Protein AF-A0A3D4UT77-F1 (afdb_monomer_lite)

Secondary structure (DSSP, 8-state):
---PPPP--------PPPPPP----TTS-EEEEBTTB--TTTTTTS--EEEEEE-HHHHHHS---HHHHHHHHHHHTTSTTEEEEES-HHHHHHHHT--GGGEEEE--TT----SEEEPPP-SSS--S--SSHHHHHHHHTTT--PPTTSS---

pLDDT: mean 89.55, std 11.28, range [42.97, 97.94]

Radius of gyration: 20.53 Å; chains: 1; bounding box: 68×36×51 Å

Structure (mmCIF, N/CA/C/O backbone):
data_AF-A0A3D4UT77-F1
#
_entry.id   AF-A0A3D4UT77-F1
#
loop_
_atom_site.group_PDB
_atom_site.id
_atom_site.type_symbol
_atom_site.label_atom_id
_atom_site.label_alt_id
_atom_site.label_comp_id
_atom_site.label_asym_id
_atom_site.label_entity_id
_atom_site.label_seq_id
_atom_site.pdbx_PDB_ins_code
_atom_site.Cartn_x
_atom_site.Cartn_y
_atom_site.Cartn_z
_atom_site.occupancy
_atom_site.B_iso_or_equiv
_atom_site.auth_seq_id
_atom_site.auth_comp_id
_atom_site.auth_asym_id
_atom_site.auth_atom_id
_atom_site.pdbx_PDB_model_num
ATOM 1 N N . PRO A 1 1 ? 47.014 -8.856 -14.764 1.00 54.94 1 PRO A N 1
ATOM 2 C CA . PRO A 1 1 ? 45.701 -8.405 -14.234 1.00 54.94 1 PRO A CA 1
ATOM 3 C C . PRO A 1 1 ? 44.734 -8.149 -15.394 1.00 54.94 1 PRO A C 1
ATOM 5 O O . PRO A 1 1 ? 45.125 -7.482 -16.346 1.00 54.94 1 PRO A O 1
ATOM 8 N N . LYS A 1 2 ? 43.538 -8.751 -15.368 1.00 61.66 2 LYS A N 1
ATOM 9 C CA . LYS A 1 2 ? 42.535 -8.582 -16.431 1.00 61.66 2 LYS A CA 1
ATOM 10 C C . LYS A 1 2 ? 42.085 -7.117 -16.481 1.00 61.66 2 LYS A C 1
ATOM 12 O O . LYS A 1 2 ? 41.749 -6.546 -15.450 1.00 61.66 2 LYS A O 1
ATOM 17 N N . THR A 1 3 ? 42.138 -6.550 -17.677 1.00 69.44 3 THR A N 1
ATOM 18 C CA . THR A 1 3 ? 41.691 -5.212 -18.077 1.00 69.44 3 THR A CA 1
ATOM 19 C C . THR A 1 3 ? 40.310 -4.883 -17.501 1.00 69.44 3 THR A C 1
ATOM 21 O O . THR A 1 3 ? 39.435 -5.752 -17.471 1.00 69.44 3 THR A O 1
ATOM 24 N N . LEU A 1 4 ? 40.126 -3.642 -17.034 1.00 68.88 4 LEU A N 1
ATOM 25 C CA . LEU A 1 4 ? 38.833 -3.115 -16.590 1.00 68.88 4 LEU A CA 1
ATOM 26 C C . LEU A 1 4 ? 37.829 -3.290 -17.742 1.00 68.88 4 LEU A C 1
ATOM 28 O O . LEU A 1 4 ? 38.096 -2.834 -18.850 1.00 68.88 4 LEU A O 1
ATOM 32 N N . LYS A 1 5 ? 36.724 -4.004 -17.507 1.00 71.94 5 LYS A N 1
ATOM 33 C CA . LYS A 1 5 ? 35.629 -4.086 -18.483 1.00 71.94 5 LYS A CA 1
ATOM 34 C C . LYS A 1 5 ? 34.882 -2.754 -18.491 1.00 71.94 5 LYS A C 1
ATOM 36 O O . LYS A 1 5 ? 34.734 -2.148 -17.430 1.00 71.94 5 LYS A O 1
ATOM 41 N N . ASP A 1 6 ? 34.402 -2.342 -19.661 1.00 77.38 6 ASP A N 1
ATOM 42 C CA . ASP A 1 6 ? 33.565 -1.153 -19.802 1.00 77.38 6 ASP A CA 1
ATOM 43 C C . ASP A 1 6 ? 32.345 -1.233 -18.876 1.00 77.38 6 ASP A C 1
ATOM 45 O O . ASP A 1 6 ? 31.709 -2.283 -18.735 1.00 77.38 6 ASP A O 1
ATOM 49 N N . LEU A 1 7 ? 32.045 -0.117 -18.211 1.00 80.00 7 LEU A N 1
ATOM 50 C CA . LEU A 1 7 ? 30.867 0.016 -17.363 1.00 80.00 7 LEU A CA 1
ATOM 51 C C . LEU A 1 7 ? 29.638 0.148 -18.266 1.00 80.00 7 LEU A C 1
ATOM 53 O O . LEU A 1 7 ? 29.513 1.119 -19.008 1.00 80.00 7 LEU A O 1
ATOM 57 N N . VAL A 1 8 ? 28.729 -0.821 -18.188 1.00 83.38 8 VAL A N 1
ATOM 58 C CA . VAL A 1 8 ? 27.428 -0.765 -18.864 1.00 83.38 8 VAL A CA 1
ATOM 59 C C . VAL A 1 8 ? 26.363 -0.470 -17.817 1.00 83.38 8 VAL A C 1
ATOM 61 O O . VAL A 1 8 ? 26.330 -1.111 -16.765 1.00 83.38 8 VAL A O 1
ATOM 64 N N . LEU A 1 9 ? 25.497 0.502 -18.100 1.00 82.38 9 LEU A N 1
ATOM 65 C CA . LEU A 1 9 ? 24.309 0.736 -17.288 1.00 82.38 9 LEU A CA 1
ATOM 66 C C . LEU A 1 9 ? 23.293 -0.376 -17.579 1.00 82.38 9 LEU A C 1
ATOM 68 O O . LEU A 1 9 ? 22.934 -0.563 -18.743 1.00 82.38 9 LEU A O 1
ATOM 72 N N . PRO A 1 10 ? 22.843 -1.134 -16.566 1.00 84.19 10 PRO A N 1
ATOM 73 C CA . PRO A 1 10 ? 21.840 -2.163 -16.783 1.00 84.19 10 PRO A CA 1
ATOM 74 C C . PRO A 1 10 ? 20.499 -1.521 -17.155 1.00 84.19 10 PRO A C 1
ATOM 76 O O . PRO A 1 10 ? 20.059 -0.569 -16.510 1.00 84.19 10 PRO A O 1
ATOM 79 N N . GLU A 1 11 ? 19.824 -2.070 -18.165 1.00 87.19 11 GLU A N 1
ATOM 80 C CA . GLU A 1 11 ? 18.410 -1.775 -18.395 1.00 87.19 11 GLU A CA 1
ATOM 81 C C . GLU A 1 11 ? 17.581 -2.481 -17.321 1.00 87.19 11 GLU A C 1
ATOM 83 O O . GLU A 1 11 ? 17.448 -3.705 -17.324 1.00 87.19 11 GLU A O 1
ATOM 88 N N . LEU A 1 12 ? 17.035 -1.706 -16.387 1.00 91.50 12 LEU A N 1
ATOM 89 C CA . LEU A 1 12 ? 16.160 -2.209 -15.336 1.00 91.50 12 LEU A CA 1
ATOM 90 C C . LEU A 1 12 ? 14.704 -2.021 -15.764 1.00 91.50 12 LEU A C 1
ATOM 92 O O . LEU A 1 12 ? 14.297 -0.913 -16.110 1.00 91.50 12 LEU A O 1
ATOM 96 N N . LYS A 1 13 ? 13.926 -3.106 -15.751 1.00 92.62 13 LYS A N 1
ATOM 97 C CA . LYS A 1 13 ? 12.502 -3.106 -16.103 1.00 92.62 13 LYS A CA 1
ATOM 98 C C . LYS A 1 13 ? 11.728 -3.905 -15.066 1.00 92.62 13 LYS A C 1
ATOM 100 O O . LYS A 1 13 ? 12.140 -5.007 -14.710 1.00 92.62 13 LYS A O 1
ATOM 105 N N . THR A 1 14 ? 10.613 -3.345 -14.617 1.00 94.69 14 THR A N 1
ATOM 106 C CA . THR A 1 14 ? 9.645 -4.043 -13.767 1.00 94.69 14 THR A CA 1
ATOM 107 C C . THR A 1 14 ? 8.618 -4.715 -14.663 1.00 94.69 14 THR A C 1
ATOM 109 O O . THR A 1 14 ? 8.038 -4.058 -15.526 1.00 94.69 14 THR A O 1
ATOM 112 N N . LEU A 1 15 ? 8.389 -6.010 -14.463 1.00 93.75 15 LEU A N 1
ATOM 113 C CA . LEU A 1 15 ? 7.282 -6.721 -15.096 1.00 93.75 15 LEU A CA 1
ATOM 114 C C . LEU A 1 15 ? 6.070 -6.614 -14.170 1.00 93.75 15 LEU A C 1
ATOM 116 O O . LEU A 1 15 ? 6.096 -7.140 -13.057 1.00 93.75 15 LEU A O 1
ATOM 120 N N . LEU A 1 16 ? 5.053 -5.876 -14.609 1.00 94.25 16 LEU A N 1
ATOM 121 C CA . LEU A 1 16 ? 3.777 -5.766 -13.906 1.00 94.25 16 LEU A CA 1
ATOM 122 C C . LEU A 1 16 ? 2.832 -6.877 -14.376 1.00 94.25 16 LEU A C 1
ATOM 124 O O . LEU A 1 16 ? 2.961 -7.328 -15.517 1.00 94.25 16 LEU A O 1
ATOM 128 N N . PRO A 1 17 ? 1.914 -7.344 -13.512 1.00 92.69 17 PRO A N 1
ATOM 129 C CA . PRO A 1 17 ? 0.902 -8.305 -13.924 1.00 92.69 17 PRO A CA 1
ATOM 130 C C . PRO A 1 17 ? -0.018 -7.693 -14.985 1.00 92.69 17 PRO A C 1
ATOM 132 O O . PRO A 1 17 ? -0.134 -6.472 -15.097 1.00 92.69 17 PRO A O 1
ATOM 135 N N . ASP A 1 18 ? -0.702 -8.550 -15.738 1.00 87.50 18 ASP A N 1
ATOM 136 C CA . ASP A 1 18 ? -1.763 -8.091 -16.627 1.00 87.50 18 ASP A CA 1
ATOM 137 C C . ASP A 1 18 ? -2.865 -7.401 -15.815 1.00 87.50 18 ASP A C 1
ATOM 139 O O . ASP A 1 18 ? -3.224 -7.846 -14.717 1.00 87.50 18 ASP A O 1
ATOM 143 N N . SER A 1 19 ? -3.406 -6.313 -16.366 1.00 77.50 19 SER A N 1
ATOM 144 C CA . SER A 1 19 ? -4.530 -5.617 -15.749 1.00 77.50 19 SER A CA 1
ATOM 145 C C . SER A 1 19 ? -5.748 -6.538 -15.751 1.00 77.50 19 SER A C 1
ATOM 147 O O . SER A 1 19 ? -6.164 -7.034 -16.802 1.00 77.50 19 SER A O 1
ATOM 149 N N . LYS A 1 20 ? -6.286 -6.810 -14.562 1.00 79.56 20 LYS A N 1
ATOM 150 C CA . LYS A 1 20 ? -7.527 -7.565 -14.394 1.00 79.56 20 LYS A CA 1
ATOM 151 C C . LYS A 1 20 ? -8.687 -6.583 -14.328 1.00 79.56 20 LYS A C 1
ATOM 153 O O . LYS A 1 20 ? -8.540 -5.484 -13.800 1.00 79.56 20 LYS A O 1
ATOM 158 N N . GLU A 1 21 ? -9.842 -6.996 -14.840 1.00 87.75 21 GLU A N 1
ATOM 159 C CA . GLU A 1 21 ? -11.079 -6.275 -14.555 1.00 87.75 21 GLU A CA 1
ATOM 160 C C . GLU A 1 21 ? -11.322 -6.293 -13.043 1.00 87.75 21 GLU A C 1
ATOM 162 O O . GLU A 1 21 ? -11.165 -7.330 -12.393 1.00 87.75 21 GLU A O 1
ATOM 167 N N . ILE A 1 22 ? -11.653 -5.123 -12.501 1.00 94.00 22 ILE A N 1
ATOM 168 C CA . ILE A 1 22 ? -12.017 -4.948 -11.099 1.00 94.00 22 ILE A CA 1
ATOM 169 C C . ILE A 1 22 ? -13.471 -4.495 -11.012 1.00 94.00 22 ILE A C 1
ATOM 171 O O . ILE A 1 22 ? -13.971 -3.786 -11.890 1.00 94.00 22 ILE A O 1
ATOM 175 N N . GLU A 1 23 ? -14.129 -4.879 -9.931 1.00 94.19 23 GLU A N 1
ATOM 176 C CA . GLU A 1 23 ? -15.494 -4.488 -9.607 1.00 94.19 23 GLU A CA 1
ATOM 177 C C . GLU A 1 23 ? -15.467 -3.520 -8.423 1.00 94.19 23 GLU A C 1
ATOM 179 O O . GLU A 1 23 ? -14.848 -3.797 -7.393 1.00 94.19 23 GLU A O 1
ATOM 184 N N . ILE A 1 24 ? -16.130 -2.374 -8.571 1.00 94.38 24 ILE A N 1
ATOM 185 C CA . ILE A 1 24 ? -16.256 -1.367 -7.517 1.00 94.38 24 ILE A CA 1
ATOM 186 C C . ILE A 1 24 ? -17.732 -1.198 -7.183 1.00 94.38 24 ILE A C 1
ATOM 188 O O . ILE A 1 24 ? -18.548 -0.910 -8.059 1.00 94.38 24 ILE A O 1
ATOM 192 N N . ASP A 1 25 ? -18.052 -1.343 -5.903 1.00 94.81 25 ASP A N 1
ATOM 193 C CA . ASP A 1 25 ? -19.352 -0.998 -5.346 1.00 94.81 25 ASP A CA 1
ATOM 194 C C . ASP A 1 25 ? -19.385 0.499 -5.010 1.00 94.81 25 ASP A C 1
ATOM 196 O O . ASP A 1 25 ? -18.646 0.963 -4.140 1.00 94.81 25 ASP A O 1
ATOM 200 N N . SER A 1 26 ? -20.230 1.264 -5.704 1.00 91.75 26 SER A N 1
ATOM 201 C CA . SER A 1 26 ? -20.337 2.716 -5.520 1.00 91.75 26 SER A CA 1
ATOM 202 C C . SER A 1 26 ? -20.887 3.132 -4.156 1.00 91.75 26 SER A C 1
ATOM 204 O O . SER A 1 26 ? -20.734 4.292 -3.785 1.00 91.75 26 SER A O 1
ATOM 206 N N . ASP A 1 27 ? -21.523 2.219 -3.416 1.00 93.31 27 ASP A N 1
ATOM 207 C CA . ASP A 1 27 ? -22.072 2.504 -2.087 1.00 93.31 27 ASP A CA 1
ATOM 208 C C . ASP A 1 27 ? -21.023 2.334 -0.969 1.00 93.31 27 ASP A C 1
ATOM 210 O O . ASP A 1 27 ? -21.317 2.573 0.206 1.00 93.31 27 ASP A O 1
ATOM 214 N N . LYS A 1 28 ? -19.793 1.923 -1.317 1.00 95.75 28 LYS A N 1
ATOM 215 C CA . LYS A 1 28 ? -18.714 1.615 -0.370 1.00 95.75 28 LYS A CA 1
ATOM 216 C C . LYS A 1 28 ? -17.499 2.528 -0.545 1.00 95.75 28 LYS A C 1
ATOM 218 O O . LYS A 1 28 ? -17.132 2.865 -1.673 1.00 95.75 28 LYS A O 1
ATOM 223 N N . PRO A 1 29 ? -16.789 2.859 0.552 1.00 97.06 29 PRO A N 1
ATOM 224 C CA . PRO A 1 29 ? -15.518 3.560 0.449 1.00 97.06 29 PRO A CA 1
ATOM 225 C C . PRO A 1 29 ? -14.482 2.707 -0.290 1.00 97.06 29 PRO A C 1
ATOM 227 O O . PRO A 1 29 ? -14.545 1.476 -0.298 1.00 97.06 29 PRO A O 1
ATOM 230 N N . THR A 1 30 ? -13.507 3.366 -0.905 1.00 97.88 30 THR A N 1
ATOM 231 C CA . THR A 1 30 ? -12.411 2.738 -1.642 1.00 97.88 30 THR A CA 1
ATOM 232 C C . THR A 1 30 ? -11.092 2.943 -0.912 1.00 97.88 30 THR A C 1
ATOM 234 O O . THR A 1 30 ? -10.634 4.067 -0.712 1.00 97.88 30 THR A O 1
ATOM 237 N N . LEU A 1 31 ? -10.458 1.839 -0.528 1.00 97.94 31 LEU A N 1
ATOM 238 C CA . LEU A 1 31 ? -9.158 1.807 0.126 1.00 97.94 31 LEU A CA 1
ATOM 239 C C . LEU A 1 31 ? -8.082 1.490 -0.910 1.00 97.94 31 LEU A C 1
ATOM 241 O O . LEU A 1 31 ? -8.065 0.400 -1.492 1.00 97.94 31 LEU A O 1
ATOM 245 N N . ILE A 1 32 ? -7.179 2.443 -1.121 1.00 97.75 32 ILE A N 1
ATOM 246 C CA . ILE A 1 32 ? -6.060 2.303 -2.048 1.00 97.75 32 ILE A CA 1
ATOM 247 C C . ILE A 1 32 ? -4.831 1.815 -1.286 1.00 97.75 32 ILE A C 1
ATOM 249 O O . ILE A 1 32 ? -4.259 2.508 -0.441 1.00 97.75 32 ILE A O 1
ATOM 253 N N . TYR A 1 33 ? -4.422 0.604 -1.632 1.00 97.25 33 TYR A N 1
ATOM 254 C CA . TYR A 1 33 ? -3.158 -0.010 -1.268 1.00 97.25 33 TYR A CA 1
ATOM 255 C C . TYR A 1 33 ? -2.148 0.240 -2.383 1.00 97.25 33 TYR A C 1
ATOM 257 O O . TYR A 1 33 ? -2.504 0.364 -3.553 1.00 97.25 33 TYR A O 1
ATOM 265 N N . ASN A 1 34 ? -0.869 0.279 -2.034 1.00 95.88 34 ASN A N 1
ATOM 266 C CA . ASN A 1 34 ? 0.208 0.399 -3.010 1.00 95.88 34 ASN A CA 1
ATOM 267 C C . ASN A 1 34 ? 1.391 -0.477 -2.589 1.00 95.88 34 ASN A C 1
ATOM 269 O O . ASN A 1 34 ? 1.398 -1.071 -1.512 1.00 95.88 34 ASN A O 1
ATOM 273 N N . PHE A 1 35 ? 2.431 -0.516 -3.420 1.00 95.56 35 PHE A N 1
ATOM 274 C CA . PHE A 1 35 ? 3.638 -1.316 -3.184 1.00 95.56 35 PHE A CA 1
ATOM 275 C C . PHE A 1 35 ? 4.305 -1.092 -1.810 1.00 95.56 35 PHE A C 1
ATOM 277 O O . PHE A 1 35 ? 4.972 -1.987 -1.293 1.00 95.56 35 PHE A O 1
ATOM 284 N N . TYR A 1 36 ? 4.139 0.089 -1.212 1.00 93.00 36 TYR A N 1
ATOM 285 C CA . TYR A 1 36 ? 4.773 0.469 0.052 1.00 93.00 36 TYR A CA 1
ATOM 286 C C . TYR A 1 36 ? 3.860 0.285 1.269 1.00 93.00 36 TYR A C 1
ATOM 288 O O . TYR A 1 36 ? 4.359 0.211 2.392 1.00 93.00 36 TYR A O 1
ATOM 296 N N . ASN A 1 37 ? 2.547 0.183 1.051 1.00 92.94 37 ASN A N 1
ATOM 297 C CA . ASN A 1 37 ? 1.522 0.123 2.085 1.00 92.94 37 ASN A CA 1
ATOM 298 C C . ASN A 1 37 ? 0.594 -1.078 1.840 1.00 92.94 37 ASN A C 1
ATOM 300 O O . ASN A 1 37 ? -0.461 -0.950 1.225 1.00 92.94 37 ASN A O 1
ATOM 304 N N . MET A 1 38 ? 0.995 -2.237 2.370 1.00 94.50 38 MET A N 1
ATOM 305 C CA . MET A 1 38 ? 0.263 -3.511 2.311 1.00 94.50 38 MET A CA 1
ATOM 306 C C . MET A 1 38 ? -0.027 -4.029 3.723 1.00 94.50 38 MET A C 1
ATOM 308 O O . MET A 1 38 ? 0.448 -5.090 4.115 1.00 94.50 38 MET A O 1
ATOM 312 N N . ASP A 1 39 ? -0.734 -3.231 4.524 1.00 93.12 39 ASP A N 1
ATOM 313 C CA . ASP A 1 39 ? -1.094 -3.588 5.900 1.00 93.12 39 ASP A CA 1
ATOM 314 C C . ASP A 1 39 ? -2.434 -4.348 5.936 1.00 93.12 39 ASP A C 1
ATOM 316 O O . ASP A 1 39 ? -3.473 -3.728 5.692 1.00 93.12 39 ASP A O 1
ATOM 320 N N . PRO A 1 40 ? -2.448 -5.656 6.271 1.00 92.88 40 PRO A N 1
ATOM 321 C CA . PRO A 1 40 ? -3.677 -6.447 6.307 1.00 92.88 40 PRO A CA 1
ATOM 322 C C . PRO A 1 40 ? -4.686 -5.985 7.354 1.00 92.88 40 PRO A C 1
ATOM 324 O O . PRO A 1 40 ? -5.879 -6.203 7.184 1.00 92.88 40 PRO A O 1
ATOM 327 N N . LYS A 1 41 ? -4.213 -5.325 8.416 1.00 93.12 41 LYS A N 1
ATOM 328 C CA . LYS A 1 41 ? -5.063 -4.857 9.518 1.00 93.12 41 LYS A CA 1
ATOM 329 C C . LYS A 1 41 ? -5.665 -3.485 9.255 1.00 93.12 41 LYS A C 1
ATOM 331 O O . LYS A 1 41 ? -6.490 -3.005 10.032 1.00 93.12 41 LYS A O 1
ATOM 336 N N . TRP A 1 42 ? -5.235 -2.814 8.189 1.00 95.00 42 TRP A N 1
ATOM 337 C CA . TRP A 1 42 ? -5.715 -1.478 7.889 1.00 95.00 42 TRP A CA 1
ATOM 338 C C . TRP A 1 42 ? -7.193 -1.527 7.499 1.00 95.00 42 TRP A C 1
ATOM 340 O O . TRP A 1 42 ? -7.564 -2.076 6.456 1.00 95.00 42 TRP A O 1
ATOM 350 N N . LYS A 1 43 ? -8.028 -0.953 8.376 1.00 94.12 43 LYS A N 1
ATOM 351 C CA . LYS A 1 43 ? -9.488 -0.905 8.242 1.00 94.12 43 LYS A CA 1
ATOM 352 C C . LYS A 1 43 ? -10.102 -2.291 8.021 1.00 94.12 43 LYS A C 1
ATOM 354 O O . LYS A 1 43 ? -11.042 -2.412 7.250 1.00 94.12 43 LYS A O 1
ATOM 359 N N . GLU A 1 44 ? -9.556 -3.342 8.639 1.00 94.06 44 GLU A N 1
ATOM 360 C CA . GLU A 1 44 ? -9.957 -4.740 8.381 1.00 94.06 44 GLU A CA 1
ATOM 361 C C . GLU A 1 44 ? -11.450 -5.018 8.634 1.00 94.06 44 GLU A C 1
ATOM 363 O O . GLU A 1 44 ? -12.047 -5.821 7.923 1.00 94.06 44 GLU A O 1
ATOM 368 N N . ASP A 1 45 ? -12.066 -4.288 9.569 1.00 94.06 45 ASP A N 1
ATOM 369 C CA . ASP A 1 45 ? -13.489 -4.404 9.914 1.00 94.06 45 ASP A CA 1
ATOM 370 C C . ASP A 1 45 ? -14.427 -3.570 9.011 1.00 94.06 45 ASP A C 1
ATOM 372 O O . ASP A 1 45 ? -15.648 -3.633 9.163 1.00 94.06 45 ASP A O 1
ATOM 376 N N . GLU A 1 46 ? -13.888 -2.761 8.091 1.00 94.31 46 GLU A N 1
ATOM 377 C CA . GLU A 1 46 ? -14.687 -1.930 7.182 1.00 94.31 46 GLU A CA 1
ATOM 378 C C . GLU A 1 46 ? -15.086 -2.704 5.916 1.00 94.31 46 GLU A C 1
ATOM 380 O O . GLU A 1 46 ? -14.250 -3.326 5.248 1.00 94.31 46 GLU A O 1
ATOM 385 N N . ASP A 1 47 ? -16.371 -2.623 5.558 1.00 95.38 47 ASP A N 1
ATOM 386 C CA . ASP A 1 47 ? -16.881 -3.104 4.273 1.00 95.38 47 ASP A CA 1
ATOM 387 C C . ASP A 1 47 ? -16.567 -2.069 3.185 1.00 95.38 47 ASP A C 1
ATOM 389 O O . ASP A 1 47 ? -17.219 -1.029 3.085 1.00 95.38 47 ASP A O 1
ATOM 393 N N . ALA A 1 48 ? -15.513 -2.329 2.416 1.00 97.00 48 ALA A N 1
ATOM 394 C CA . ALA A 1 48 ? -14.911 -1.370 1.500 1.00 97.00 48 ALA A CA 1
ATOM 395 C C . ALA A 1 48 ? -14.390 -2.048 0.226 1.00 97.00 48 ALA A C 1
ATOM 397 O O . ALA A 1 48 ? -14.006 -3.222 0.242 1.00 97.00 48 ALA A O 1
ATOM 398 N N . ASN A 1 49 ? -14.298 -1.284 -0.862 1.00 97.56 49 ASN A N 1
ATOM 399 C CA . ASN A 1 49 ? -13.558 -1.689 -2.054 1.00 97.56 49 ASN A CA 1
ATOM 400 C C . ASN A 1 49 ? -12.058 -1.625 -1.745 1.00 97.56 49 ASN A C 1
ATOM 402 O O . ASN A 1 49 ? -11.554 -0.569 -1.368 1.00 97.56 49 ASN A O 1
ATOM 406 N N . ARG A 1 50 ? -11.322 -2.729 -1.900 1.00 97.62 50 ARG A N 1
ATOM 407 C CA . ARG A 1 50 ? -9.876 -2.772 -1.627 1.00 97.62 50 ARG A CA 1
ATOM 408 C C . ARG A 1 50 ? -9.109 -2.947 -2.919 1.00 97.62 50 ARG A C 1
ATOM 410 O O . ARG A 1 50 ? -9.264 -3.962 -3.596 1.00 97.62 50 ARG A O 1
ATOM 417 N N . ILE A 1 51 ? -8.268 -1.972 -3.245 1.00 97.44 51 ILE A N 1
ATOM 418 C CA . ILE A 1 51 ? -7.564 -1.929 -4.524 1.00 97.44 51 ILE A CA 1
ATOM 419 C C . ILE A 1 51 ? -6.070 -1.786 -4.272 1.00 97.44 51 ILE A C 1
ATOM 421 O O . ILE A 1 51 ? -5.623 -0.787 -3.718 1.00 97.44 51 ILE A O 1
ATOM 425 N N . LEU A 1 52 ? -5.290 -2.771 -4.707 1.00 97.38 52 LEU A N 1
ATOM 426 C CA . LEU A 1 52 ? -3.852 -2.641 -4.889 1.00 97.38 52 LEU A CA 1
ATOM 427 C C . LEU A 1 52 ? -3.594 -1.919 -6.209 1.00 97.38 52 LEU A C 1
ATOM 429 O O . LEU A 1 52 ? -3.776 -2.495 -7.281 1.00 97.38 52 LEU A O 1
ATOM 433 N N . LEU A 1 53 ? -3.151 -0.673 -6.110 1.00 97.25 53 LEU A N 1
ATOM 434 C CA . LEU A 1 53 ? -2.776 0.168 -7.233 1.00 97.25 53 LEU A CA 1
ATOM 435 C C . LEU A 1 53 ? -1.287 -0.014 -7.564 1.00 97.25 53 LEU A C 1
ATOM 437 O O . LEU A 1 53 ? -0.410 0.209 -6.722 1.00 97.25 53 LEU A O 1
ATOM 441 N N . LEU A 1 54 ? -1.000 -0.416 -8.802 1.00 96.62 54 LEU A N 1
ATOM 442 C CA . LEU A 1 54 ? 0.351 -0.528 -9.352 1.00 96.62 54 LEU A CA 1
ATOM 443 C C . LEU A 1 54 ? 0.524 0.455 -10.517 1.00 96.62 54 LEU A C 1
ATOM 445 O O . LEU A 1 54 ? 0.108 0.166 -11.636 1.00 96.62 54 LEU A O 1
ATOM 449 N N . GLU A 1 55 ? 1.174 1.590 -10.252 1.00 96.69 55 GLU A N 1
ATOM 450 C CA . GLU A 1 55 ? 1.358 2.686 -11.218 1.00 96.69 55 GLU A CA 1
ATOM 451 C C . GLU A 1 55 ? 2.587 2.455 -12.115 1.00 96.69 55 GLU A C 1
ATOM 453 O O . GLU A 1 55 ? 3.726 2.495 -11.622 1.00 96.69 55 GLU A O 1
ATOM 458 N N . PRO A 1 56 ? 2.415 2.225 -13.433 1.00 95.88 56 PRO A N 1
ATOM 459 C CA . PRO A 1 56 ? 3.533 1.979 -14.342 1.00 95.88 56 PRO A CA 1
ATOM 460 C C . PRO A 1 56 ? 4.592 3.088 -14.332 1.00 95.88 56 PRO A C 1
ATOM 462 O O . PRO A 1 56 ? 5.790 2.786 -14.390 1.00 95.88 56 PRO A O 1
ATOM 465 N N . SER A 1 57 ? 4.182 4.354 -14.203 1.00 96.19 57 SER A N 1
ATOM 466 C CA . SER A 1 57 ? 5.087 5.509 -14.145 1.00 96.19 57 SER A CA 1
ATOM 467 C C . SER A 1 57 ? 6.091 5.425 -12.983 1.00 96.19 57 SER A C 1
ATOM 469 O O . SER A 1 57 ? 7.289 5.690 -13.159 1.00 96.19 57 SER A O 1
ATOM 471 N N . ILE A 1 58 ? 5.640 4.974 -11.807 1.00 95.88 58 ILE A N 1
ATOM 472 C CA . ILE A 1 58 ? 6.477 4.784 -10.617 1.00 95.88 58 ILE A CA 1
ATOM 473 C C . ILE A 1 58 ? 7.505 3.685 -10.863 1.00 95.88 58 ILE A C 1
ATOM 475 O O . ILE A 1 58 ? 8.693 3.890 -10.606 1.00 95.88 58 ILE A O 1
ATOM 479 N N . PHE A 1 59 ? 7.090 2.550 -11.423 1.00 95.75 59 PHE A N 1
ATOM 480 C CA . PHE A 1 59 ? 7.977 1.409 -11.667 1.00 95.75 59 PHE A CA 1
ATOM 481 C C . PHE A 1 59 ? 8.915 1.589 -12.863 1.00 95.75 59 PHE A C 1
ATOM 483 O O . PHE A 1 59 ? 9.934 0.900 -12.943 1.00 95.75 59 PHE A O 1
ATOM 490 N N . GLN A 1 60 ? 8.615 2.515 -13.774 1.00 95.12 60 GLN A N 1
ATOM 491 C CA . GLN A 1 60 ? 9.550 2.947 -14.811 1.00 95.12 60 GLN A CA 1
ATOM 492 C C . GLN A 1 60 ? 10.683 3.796 -14.218 1.00 95.12 60 GLN A C 1
ATOM 494 O O . GLN A 1 60 ? 11.836 3.676 -14.636 1.00 95.12 60 GLN A O 1
ATOM 499 N N . LYS A 1 61 ? 10.369 4.645 -13.232 1.00 94.81 61 LYS A N 1
ATOM 500 C CA . LYS A 1 61 ? 11.344 5.517 -12.560 1.00 94.81 61 LYS A CA 1
ATOM 501 C C . LYS A 1 61 ? 12.133 4.796 -11.464 1.00 94.81 61 LYS A C 1
ATOM 503 O O . LYS A 1 61 ? 13.323 5.057 -11.290 1.00 94.81 61 LYS A O 1
ATOM 508 N N . TYR A 1 62 ? 11.474 3.898 -10.740 1.00 94.88 62 TYR A N 1
ATOM 509 C CA . TYR A 1 62 ? 12.009 3.136 -9.613 1.00 94.88 62 TYR A CA 1
ATOM 510 C C . TYR A 1 62 ? 11.760 1.637 -9.831 1.00 94.88 62 TYR A C 1
ATOM 512 O O . TYR A 1 62 ? 10.885 1.050 -9.192 1.00 94.88 62 TYR A O 1
ATOM 520 N N . PRO A 1 63 ? 12.497 1.006 -10.761 1.00 95.31 63 PRO A N 1
ATOM 521 C CA . PRO A 1 63 ? 12.248 -0.378 -11.121 1.00 95.31 63 PRO A CA 1
ATOM 522 C C . PRO A 1 63 ? 12.546 -1.339 -9.971 1.00 95.31 63 PRO A C 1
ATOM 524 O O . PRO A 1 63 ? 13.547 -1.202 -9.262 1.00 95.31 63 PRO A O 1
ATOM 527 N N . VAL A 1 64 ? 11.687 -2.345 -9.823 1.00 96.12 64 VAL A N 1
ATOM 528 C CA . VAL A 1 64 ? 11.806 -3.416 -8.830 1.00 96.12 64 VAL A CA 1
ATOM 529 C C . VAL A 1 64 ? 11.850 -4.775 -9.520 1.00 96.12 64 VAL A C 1
ATOM 531 O O . VAL A 1 64 ? 11.481 -4.927 -10.683 1.00 96.12 64 VAL A O 1
ATOM 534 N N . SER A 1 65 ? 12.337 -5.785 -8.799 1.00 94.88 65 SER A N 1
ATOM 535 C CA . SER A 1 65 ? 12.394 -7.144 -9.334 1.00 94.88 65 SER A CA 1
ATOM 536 C C . SER A 1 65 ? 11.003 -7.772 -9.430 1.00 94.88 65 SER A C 1
ATOM 538 O O . SER A 1 65 ? 10.123 -7.473 -8.624 1.00 94.88 65 SER A O 1
ATOM 540 N N . GLU A 1 66 ? 10.836 -8.725 -10.343 1.00 94.19 66 GLU A N 1
ATOM 541 C CA . GLU A 1 66 ? 9.623 -9.547 -10.441 1.00 94.19 66 GLU A CA 1
ATOM 542 C C . GLU A 1 66 ? 9.283 -10.243 -9.112 1.00 94.19 66 GLU A C 1
ATOM 544 O O . GLU A 1 66 ? 8.130 -10.266 -8.694 1.00 94.19 66 GLU A O 1
ATOM 549 N N . ASN A 1 67 ? 10.297 -10.724 -8.381 1.00 95.81 67 ASN A N 1
ATOM 550 C CA . ASN A 1 67 ? 10.101 -11.317 -7.056 1.00 95.81 67 ASN A CA 1
ATOM 551 C C . ASN A 1 67 ? 9.484 -10.329 -6.056 1.00 95.81 67 ASN A C 1
ATOM 553 O O . ASN A 1 67 ? 8.736 -10.749 -5.180 1.00 95.81 67 ASN A O 1
ATOM 557 N N . SER A 1 68 ? 9.793 -9.034 -6.174 1.00 96.38 68 SER A N 1
ATOM 558 C CA . SER A 1 68 ? 9.217 -7.992 -5.320 1.00 96.38 68 SER A CA 1
ATOM 559 C C . SER A 1 68 ? 7.743 -7.756 -5.644 1.00 96.38 68 SER A C 1
ATOM 561 O O . SER A 1 68 ? 6.943 -7.624 -4.725 1.00 96.38 68 SER A O 1
ATOM 563 N N . ILE A 1 69 ? 7.378 -7.748 -6.931 1.00 96.31 69 ILE A N 1
ATOM 564 C CA . ILE A 1 69 ? 5.977 -7.642 -7.363 1.00 96.31 69 ILE A CA 1
ATOM 565 C C . ILE A 1 69 ? 5.185 -8.864 -6.906 1.00 96.31 69 ILE A C 1
ATOM 567 O O . ILE A 1 69 ? 4.139 -8.707 -6.282 1.00 96.31 69 ILE A O 1
ATOM 571 N N . ARG A 1 70 ? 5.716 -10.073 -7.129 1.00 95.69 70 ARG A N 1
ATOM 572 C CA . ARG A 1 70 ? 5.075 -11.307 -6.665 1.00 95.69 70 ARG A CA 1
ATOM 573 C C . ARG A 1 70 ? 4.882 -11.297 -5.154 1.00 95.69 70 ARG A C 1
ATOM 575 O O . ARG A 1 70 ? 3.786 -11.556 -4.693 1.00 95.69 70 ARG A O 1
ATOM 582 N N . PHE A 1 71 ? 5.906 -10.909 -4.394 1.00 96.12 71 PHE A N 1
ATOM 583 C CA . PHE A 1 71 ? 5.799 -10.811 -2.940 1.00 96.12 71 PHE A CA 1
ATOM 584 C C . PHE A 1 71 ? 4.677 -9.864 -2.486 1.00 96.12 71 PHE A C 1
ATOM 586 O O . PHE A 1 71 ? 3.959 -10.189 -1.549 1.00 96.12 71 PHE A O 1
ATOM 593 N N . VAL A 1 72 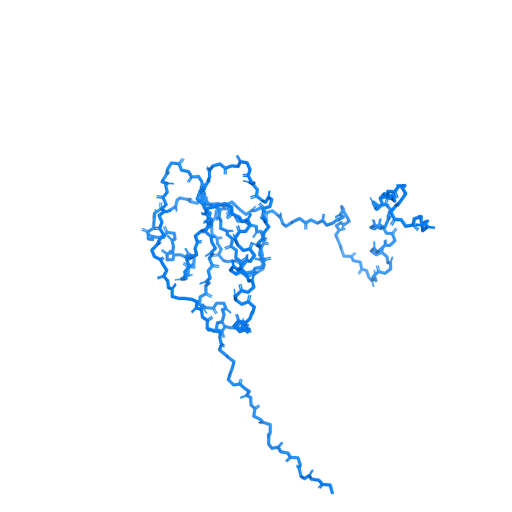? 4.510 -8.708 -3.138 1.00 96.31 72 VAL A N 1
ATOM 594 C CA . VAL A 1 72 ? 3.427 -7.765 -2.813 1.00 96.31 72 VAL A CA 1
ATOM 595 C C . VAL A 1 72 ? 2.051 -8.349 -3.139 1.00 96.31 72 VAL A C 1
ATOM 597 O O . VAL A 1 72 ? 1.130 -8.189 -2.343 1.00 96.31 72 VAL A O 1
ATOM 600 N N . ILE A 1 73 ? 1.916 -9.058 -4.260 1.00 94.00 73 ILE A N 1
ATOM 601 C CA . ILE A 1 73 ? 0.669 -9.740 -4.634 1.00 94.00 73 ILE A CA 1
ATOM 602 C C . ILE A 1 73 ? 0.347 -10.861 -3.633 1.00 94.00 73 ILE A C 1
ATOM 604 O O . ILE A 1 73 ? -0.763 -10.891 -3.110 1.00 94.00 73 ILE A O 1
ATOM 608 N N . ASP A 1 74 ? 1.324 -11.712 -3.305 1.00 95.38 74 ASP A N 1
ATOM 609 C CA . ASP A 1 74 ? 1.179 -12.814 -2.342 1.00 95.38 74 ASP A CA 1
ATOM 610 C C . ASP A 1 74 ? 0.830 -12.282 -0.939 1.00 95.38 74 ASP A C 1
ATOM 612 O O . ASP A 1 74 ? -0.010 -12.832 -0.231 1.00 95.38 74 ASP A O 1
ATOM 616 N N . LEU A 1 75 ? 1.438 -11.164 -0.522 1.00 94.94 75 LEU A N 1
ATOM 617 C CA . LEU A 1 75 ? 1.089 -10.500 0.737 1.00 94.94 75 LEU A CA 1
ATOM 618 C C . LEU A 1 75 ? -0.370 -10.022 0.730 1.00 94.94 75 LEU A C 1
ATOM 620 O O . LEU A 1 75 ? -1.050 -10.108 1.757 1.00 94.94 75 LEU A O 1
ATOM 624 N N . GLY A 1 76 ? -0.848 -9.574 -0.431 1.00 94.88 76 GLY A N 1
ATOM 625 C CA . GLY A 1 76 ? -2.221 -9.150 -0.676 1.00 94.88 76 GLY A CA 1
ATOM 626 C C . GLY A 1 76 ? -3.276 -10.227 -0.437 1.00 94.88 76 GLY A C 1
ATOM 627 O O . GLY A 1 76 ? -4.402 -9.877 -0.099 1.00 94.88 76 GLY A O 1
ATOM 628 N N . GLU A 1 77 ? -2.925 -11.515 -0.493 1.00 94.62 77 GLU A N 1
ATOM 629 C CA . GLU A 1 77 ? -3.848 -12.618 -0.173 1.00 94.62 77 GLU A CA 1
ATOM 630 C C . GLU A 1 77 ? -4.361 -12.569 1.277 1.00 94.62 77 GLU A C 1
ATOM 632 O O . GLU A 1 77 ? -5.400 -13.144 1.597 1.00 94.62 77 GLU A O 1
ATOM 637 N N . ASN A 1 78 ? -3.657 -11.854 2.160 1.00 96.31 78 ASN A N 1
ATOM 638 C CA . ASN A 1 78 ? -4.066 -11.650 3.550 1.00 96.31 78 ASN A CA 1
ATOM 639 C C . ASN A 1 78 ? -5.077 -10.503 3.717 1.00 96.31 78 ASN A C 1
ATOM 641 O O . ASN A 1 78 ? -5.576 -10.302 4.822 1.00 96.31 78 ASN A O 1
ATOM 645 N N . ILE A 1 79 ? -5.362 -9.739 2.658 1.00 96.25 79 ILE A N 1
ATOM 646 C CA . ILE A 1 79 ? -6.344 -8.652 2.653 1.00 96.25 79 ILE A CA 1
ATOM 647 C C . ILE A 1 79 ? -7.623 -9.164 1.969 1.00 96.25 79 ILE A C 1
ATOM 649 O O . ILE A 1 79 ? -7.608 -9.439 0.766 1.00 96.25 79 ILE A O 1
ATOM 653 N N . PRO A 1 80 ? -8.747 -9.290 2.699 1.00 93.38 80 PRO A N 1
ATOM 654 C CA . PRO A 1 80 ? -9.991 -9.806 2.135 1.00 93.38 80 PRO A CA 1
ATOM 655 C C . PRO A 1 80 ? -10.471 -8.985 0.935 1.00 93.38 80 PRO A C 1
ATOM 657 O O . PRO A 1 80 ? -10.554 -7.762 1.014 1.00 93.38 80 PRO A O 1
ATOM 660 N N . ASN A 1 81 ? -10.837 -9.662 -0.157 1.00 93.44 81 ASN A N 1
ATOM 661 C CA . ASN A 1 81 ? -11.386 -9.049 -1.375 1.00 93.44 81 ASN A CA 1
ATOM 662 C C . ASN A 1 81 ? -10.472 -7.995 -2.034 1.00 93.44 81 ASN A C 1
ATOM 664 O O . ASN A 1 81 ? -10.964 -7.091 -2.710 1.00 93.44 81 ASN A O 1
ATOM 668 N N . LEU A 1 82 ? -9.150 -8.092 -1.844 1.00 96.31 82 LEU A N 1
ATOM 669 C CA . LEU A 1 82 ? -8.200 -7.214 -2.520 1.00 96.31 82 LEU A CA 1
ATOM 670 C C . LEU A 1 82 ? -8.186 -7.483 -4.029 1.00 96.31 82 LEU A C 1
ATOM 672 O O . LEU A 1 82 ? -7.968 -8.609 -4.478 1.00 96.31 82 LEU A O 1
ATOM 676 N N . GLN A 1 83 ? -8.356 -6.424 -4.809 1.00 96.12 83 GLN A N 1
ATOM 677 C CA . GLN A 1 83 ? -8.293 -6.452 -6.265 1.00 96.12 83 GLN A CA 1
ATOM 678 C C . GLN A 1 83 ? -7.044 -5.711 -6.738 1.00 96.12 83 GLN A C 1
ATOM 680 O O . GLN A 1 83 ? -6.656 -4.706 -6.152 1.00 96.12 83 GLN A O 1
ATOM 685 N N . THR A 1 84 ? -6.376 -6.201 -7.781 1.00 96.31 84 THR A N 1
ATOM 686 C CA . THR A 1 84 ? -5.181 -5.542 -8.332 1.00 96.31 84 THR A CA 1
ATOM 687 C C . THR A 1 84 ? -5.553 -4.733 -9.562 1.00 96.31 84 THR A C 1
ATOM 689 O O . THR A 1 84 ? -6.085 -5.288 -10.519 1.00 96.31 84 THR A O 1
ATOM 692 N N . TYR A 1 85 ? -5.213 -3.448 -9.549 1.00 96.44 85 TYR A N 1
ATOM 693 C CA . TYR A 1 85 ? -5.358 -2.544 -10.680 1.00 96.44 85 TYR A CA 1
ATOM 694 C C . TYR A 1 85 ? -3.982 -2.061 -11.137 1.00 96.44 85 TYR A C 1
ATOM 696 O O . TYR A 1 85 ? -3.185 -1.566 -10.337 1.00 96.44 85 TYR A O 1
ATOM 704 N N . VAL A 1 86 ? -3.706 -2.205 -12.433 1.00 96.62 86 VAL A N 1
ATOM 705 C CA . VAL A 1 86 ? -2.465 -1.735 -13.056 1.00 96.62 86 VAL A CA 1
ATOM 706 C C . VAL A 1 86 ? -2.799 -0.560 -13.961 1.00 96.62 86 VAL A C 1
ATOM 708 O O . VAL A 1 86 ? -3.441 -0.736 -14.995 1.00 96.62 86 VAL A O 1
ATOM 711 N N . GLY A 1 87 ? -2.364 0.626 -13.555 1.00 95.75 87 GLY A N 1
ATOM 712 C CA . GLY A 1 87 ? -2.674 1.899 -14.198 1.00 95.75 87 GLY A CA 1
ATOM 713 C C . GLY A 1 87 ? -2.384 3.056 -13.250 1.00 95.75 87 GLY A C 1
ATOM 714 O O . GLY A 1 87 ? -1.996 2.838 -12.101 1.00 95.75 87 GLY A O 1
ATOM 715 N N . GLU A 1 88 ? -2.543 4.281 -13.729 1.00 96.75 88 GLU A N 1
ATOM 716 C CA . GLU A 1 88 ? -2.300 5.473 -12.910 1.00 96.75 88 GLU A CA 1
ATOM 717 C C . GLU A 1 88 ? -3.503 5.770 -11.995 1.00 96.75 88 GLU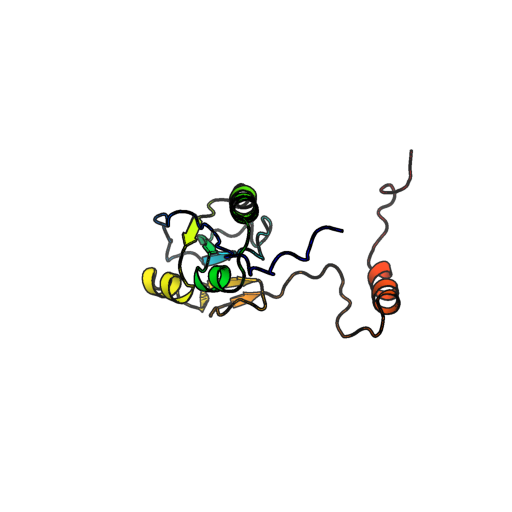 A C 1
ATOM 719 O O . GLU A 1 88 ? -4.646 5.423 -12.314 1.00 96.75 88 GLU A O 1
ATOM 724 N N . PHE A 1 89 ? -3.274 6.445 -10.863 1.00 97.00 89 PHE A N 1
ATOM 725 C CA . PHE A 1 89 ? -4.350 6.802 -9.925 1.00 97.00 89 PHE A CA 1
ATOM 726 C C . PHE A 1 89 ? -5.505 7.567 -10.592 1.00 97.00 89 PHE A C 1
ATOM 728 O O . PHE A 1 89 ? -6.677 7.245 -10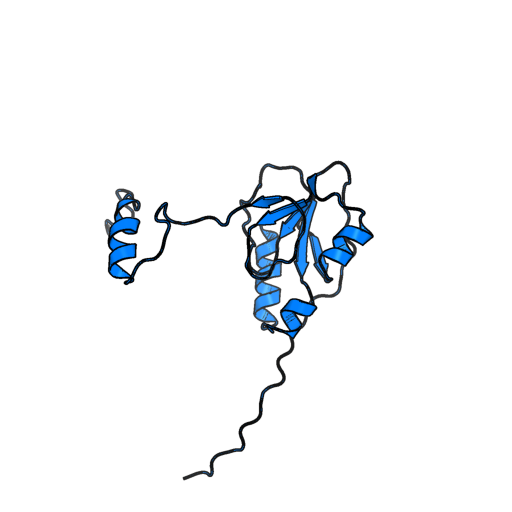.384 1.00 97.00 89 PHE A O 1
ATOM 735 N N . ASP A 1 90 ? -5.182 8.552 -11.435 1.00 96.69 90 ASP A N 1
ATOM 736 C CA . ASP A 1 90 ? -6.187 9.346 -12.146 1.00 96.69 90 ASP A CA 1
ATOM 737 C C . ASP A 1 90 ? -7.002 8.494 -13.133 1.00 96.69 90 ASP A C 1
ATOM 739 O O . ASP A 1 90 ? -8.186 8.757 -13.341 1.00 96.69 90 ASP A O 1
ATOM 743 N N . GLU A 1 91 ? -6.407 7.459 -13.732 1.00 95.81 91 GLU A N 1
ATOM 744 C CA . GLU A 1 91 ? -7.119 6.537 -14.624 1.00 95.81 91 GLU A CA 1
ATOM 745 C C . GLU A 1 91 ? -8.141 5.718 -13.838 1.00 95.81 91 GLU A C 1
ATOM 747 O O . GLU A 1 91 ? -9.310 5.693 -14.221 1.00 95.81 91 GLU A O 1
ATOM 752 N N . LEU A 1 92 ? -7.730 5.138 -12.703 1.00 95.56 92 LEU A N 1
ATOM 753 C CA . LEU A 1 92 ? -8.618 4.400 -11.801 1.00 95.56 92 LEU A CA 1
ATOM 754 C C . LEU A 1 92 ? -9.791 5.281 -11.355 1.00 95.56 92 LEU A C 1
ATOM 756 O O . LEU A 1 92 ? -10.959 4.907 -11.487 1.00 95.56 92 LEU A O 1
ATOM 760 N N . LYS A 1 93 ? -9.482 6.480 -10.857 1.00 95.44 93 LYS A N 1
ATOM 761 C CA . LYS A 1 93 ? -10.483 7.423 -10.357 1.00 95.44 93 LYS A CA 1
ATOM 762 C C . LYS A 1 93 ? -11.495 7.801 -11.438 1.00 95.44 93 LYS A C 1
ATOM 764 O O . LYS A 1 93 ? -12.698 7.778 -11.180 1.00 95.44 93 LYS A O 1
ATOM 769 N N . ASN A 1 94 ? -11.027 8.129 -12.642 1.00 95.06 94 ASN A N 1
ATOM 770 C CA . ASN A 1 94 ? -11.896 8.534 -13.746 1.00 95.06 94 ASN A CA 1
ATOM 771 C C . ASN A 1 94 ? -12.704 7.361 -14.314 1.00 95.06 94 ASN A C 1
ATOM 773 O O . ASN A 1 94 ? -13.883 7.533 -14.622 1.00 95.06 94 ASN A O 1
ATOM 777 N N . GLN A 1 95 ? -12.101 6.174 -14.426 1.00 94.50 95 GLN A N 1
ATOM 778 C CA . GLN A 1 95 ? -12.758 4.977 -14.953 1.00 94.50 95 GLN A CA 1
ATOM 779 C C . GLN A 1 95 ? -13.971 4.573 -14.110 1.00 94.50 95 GLN A C 1
ATOM 781 O O . GLN A 1 95 ? -15.006 4.212 -14.668 1.00 94.50 95 GLN A O 1
ATOM 786 N N . PHE A 1 96 ? -13.863 4.673 -12.785 1.00 94.62 96 PHE A N 1
ATOM 787 C CA . PHE A 1 96 ? -14.925 4.269 -11.861 1.00 94.62 96 PHE A CA 1
ATOM 788 C C . PHE A 1 96 ? -15.674 5.444 -11.223 1.00 94.62 96 PHE A C 1
ATOM 790 O O . PHE A 1 96 ? -16.524 5.235 -10.364 1.00 94.62 96 PHE A O 1
ATOM 797 N N . SER A 1 97 ? -15.400 6.679 -11.662 1.00 94.75 97 SER A N 1
ATOM 798 C CA . SER A 1 97 ? -16.033 7.905 -11.148 1.00 94.75 97 SER A CA 1
ATOM 799 C C . SER A 1 97 ? -15.972 8.026 -9.618 1.00 94.75 97 SER A C 1
ATOM 801 O O . SER A 1 97 ? -16.949 8.409 -8.976 1.00 94.75 97 SER A O 1
ATOM 803 N N . LEU A 1 98 ? -14.816 7.695 -9.036 1.00 94.69 98 LEU A N 1
ATOM 804 C CA . LEU A 1 98 ? -14.629 7.670 -7.586 1.00 94.69 98 LEU A CA 1
ATOM 805 C C . LEU A 1 98 ? -14.569 9.098 -7.011 1.00 94.69 98 LEU A C 1
ATOM 807 O O . LEU A 1 98 ? -13.727 9.897 -7.443 1.00 94.69 98 LEU A O 1
ATOM 811 N N . PRO A 1 99 ? -15.417 9.448 -6.028 1.00 94.88 99 PRO A N 1
ATOM 812 C CA . PRO A 1 99 ? -15.342 10.742 -5.365 1.00 94.88 99 PRO A CA 1
ATOM 813 C C . PRO A 1 99 ? -14.187 10.776 -4.353 1.00 94.88 99 PRO A C 1
ATOM 815 O O . PRO A 1 99 ? -13.951 9.819 -3.621 1.00 94.88 99 PRO A O 1
ATOM 818 N N . ASP A 1 100 ? -13.501 11.918 -4.251 1.00 95.06 100 ASP A N 1
ATOM 819 C CA . ASP A 1 100 ? -12.373 12.091 -3.316 1.00 95.06 100 ASP A CA 1
ATOM 820 C C . ASP A 1 100 ? -12.764 11.858 -1.850 1.00 95.06 100 ASP A C 1
ATOM 822 O O . ASP A 1 100 ? -11.932 11.428 -1.055 1.00 95.06 100 ASP A O 1
ATOM 826 N N . SER A 1 101 ? -14.026 12.115 -1.489 1.00 95.38 101 SER A N 1
ATOM 827 C CA . SER A 1 101 ? -14.536 11.889 -0.133 1.00 95.38 101 SER A CA 1
ATOM 828 C C . SER A 1 101 ? -14.508 10.426 0.289 1.00 95.38 101 SER A C 1
ATOM 830 O O . SER A 1 101 ? -14.439 10.166 1.488 1.00 95.38 101 SER A O 1
ATOM 832 N N . ASP A 1 102 ? -14.525 9.502 -0.671 1.00 96.12 102 ASP A N 1
ATOM 833 C CA . ASP A 1 102 ? -14.698 8.074 -0.412 1.00 96.12 102 ASP A CA 1
ATOM 834 C C . ASP A 1 102 ? -13.411 7.293 -0.700 1.00 96.12 102 ASP A C 1
ATOM 836 O O . ASP A 1 102 ? -13.351 6.089 -0.463 1.00 96.12 102 ASP A O 1
ATOM 840 N N . ILE A 1 103 ? -12.364 7.969 -1.181 1.00 97.88 103 ILE A N 1
ATOM 841 C CA . ILE A 1 103 ? -11.038 7.389 -1.393 1.00 97.88 103 ILE A CA 1
ATOM 842 C C . ILE A 1 103 ? -10.205 7.590 -0.129 1.00 97.88 103 ILE A C 1
ATOM 844 O O . ILE A 1 103 ? -10.051 8.715 0.351 1.00 97.88 103 ILE A O 1
ATOM 848 N N . TYR A 1 104 ? -9.617 6.513 0.378 1.00 97.81 104 TYR A N 1
ATOM 849 C CA . TYR A 1 104 ? -8.695 6.530 1.511 1.00 97.81 104 TYR A CA 1
ATOM 850 C C . TYR A 1 104 ? -7.378 5.869 1.121 1.00 97.81 104 TYR A C 1
ATOM 852 O O . TYR A 1 104 ? -7.364 4.852 0.425 1.00 97.81 104 TYR A O 1
ATOM 860 N N . PHE A 1 105 ? -6.264 6.425 1.586 1.00 97.44 105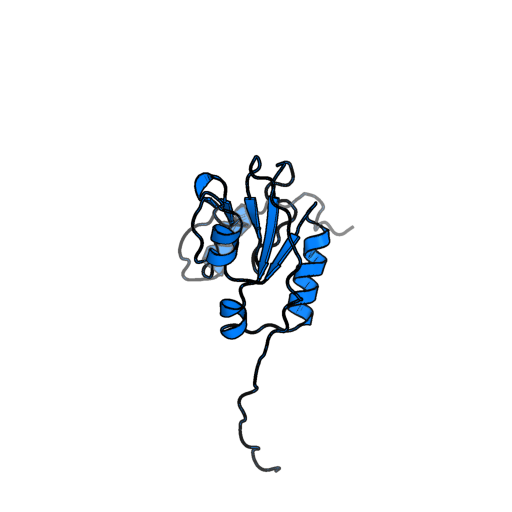 PHE A N 1
ATOM 861 C CA . PHE A 1 105 ? -4.927 5.880 1.346 1.00 97.44 105 PHE A CA 1
ATOM 862 C C . PHE A 1 105 ? -3.976 6.258 2.476 1.00 97.44 105 PHE A C 1
ATOM 864 O O . PHE A 1 105 ? -4.099 7.325 3.071 1.00 97.44 105 PHE A O 1
ATOM 871 N N . LYS A 1 106 ? -2.991 5.401 2.761 1.00 96.06 106 LYS A N 1
ATOM 872 C CA . LYS A 1 106 ? -1.918 5.745 3.703 1.00 96.06 106 LYS A CA 1
ATOM 873 C C . LYS A 1 106 ? -0.883 6.658 3.040 1.00 96.06 106 LYS A C 1
ATOM 875 O O . LYS A 1 106 ? -0.484 6.419 1.897 1.00 96.06 106 LYS A O 1
ATOM 880 N N . GLU A 1 107 ? -0.411 7.646 3.794 1.00 95.00 107 GLU A N 1
ATOM 881 C CA . GLU A 1 107 ? 0.627 8.605 3.414 1.00 95.00 107 GLU A CA 1
ATOM 882 C C . GLU A 1 107 ? 1.867 7.891 2.864 1.00 95.00 107 GLU A C 1
ATOM 884 O O . GLU A 1 107 ? 2.416 6.970 3.485 1.00 95.00 107 GLU A O 1
ATOM 889 N N . HIS A 1 108 ? 2.347 8.337 1.703 1.00 93.88 108 HIS A N 1
ATOM 890 C CA . HIS A 1 108 ? 3.628 7.903 1.160 1.00 93.88 108 HIS A CA 1
ATOM 891 C C . HIS A 1 108 ? 4.219 8.976 0.228 1.00 93.88 108 HIS A C 1
ATOM 893 O O . HIS A 1 108 ? 3.487 9.533 -0.585 1.00 93.88 108 HIS A O 1
ATOM 899 N N . PRO A 1 109 ? 5.545 9.236 0.250 1.00 92.88 109 PRO A N 1
ATOM 900 C CA . PRO A 1 109 ? 6.161 10.304 -0.551 1.00 92.88 109 PRO A CA 1
ATOM 901 C C . PRO A 1 109 ? 5.998 10.194 -2.072 1.00 92.88 109 PRO A C 1
ATOM 903 O O . PRO A 1 109 ? 6.271 11.158 -2.780 1.00 92.88 109 PRO A O 1
ATOM 906 N N . LEU A 1 110 ? 5.652 9.007 -2.577 1.00 93.50 110 LEU A N 1
ATOM 907 C CA . LEU A 1 110 ? 5.420 8.768 -4.005 1.00 93.50 110 LEU A CA 1
ATOM 908 C C . LEU A 1 110 ? 3.941 8.822 -4.397 1.00 93.50 110 LEU A C 1
ATOM 910 O O . LEU A 1 110 ? 3.655 8.738 -5.585 1.00 93.50 110 LEU A O 1
ATOM 914 N N . ASN A 1 111 ? 3.023 8.966 -3.439 1.00 92.88 111 ASN A N 1
ATOM 915 C CA . ASN A 1 111 ? 1.611 9.108 -3.761 1.00 92.88 111 ASN A CA 1
ATOM 916 C C . ASN A 1 111 ? 1.371 10.495 -4.355 1.00 92.88 111 ASN A C 1
ATOM 918 O O . ASN A 1 111 ? 1.765 11.507 -3.775 1.00 92.88 111 ASN A O 1
ATOM 922 N N . ASN A 1 112 ? 0.676 10.535 -5.485 1.00 93.44 112 ASN A N 1
ATOM 923 C CA . ASN A 1 112 ? 0.113 11.758 -6.047 1.00 93.44 112 ASN A CA 1
ATOM 924 C C . ASN A 1 112 ? -1.411 11.618 -6.124 1.00 93.44 112 ASN A C 1
ATOM 926 O O . ASN A 1 112 ? -2.008 11.733 -7.190 1.00 93.44 112 ASN A O 1
ATOM 930 N N . TYR A 1 113 ? -2.016 11.255 -4.992 1.00 95.50 113 TYR A N 1
ATOM 931 C CA . TYR A 1 113 ? -3.427 10.889 -4.900 1.00 95.50 113 TYR A CA 1
ATOM 932 C C . TYR A 1 113 ? -4.245 12.049 -4.340 1.00 95.50 113 TYR A C 1
ATOM 934 O O . TYR A 1 113 ? -3.747 12.870 -3.567 1.00 95.50 113 TYR A O 1
ATOM 942 N N . SER A 1 114 ? -5.523 12.088 -4.699 1.00 95.50 114 SER A N 1
ATOM 943 C CA . SER A 1 114 ? -6.511 12.983 -4.104 1.00 95.50 114 SER A CA 1
ATOM 944 C C . SER A 1 114 ? -7.516 12.170 -3.291 1.00 95.50 114 SER A C 1
ATOM 946 O O . SER A 1 114 ? -7.954 11.108 -3.724 1.00 95.50 114 SER A O 1
ATOM 948 N N . GLY A 1 115 ? -7.862 12.651 -2.098 1.00 96.25 115 GLY A N 1
ATOM 949 C CA . GLY A 1 115 ? -8.793 11.980 -1.193 1.00 96.25 115 GLY A CA 1
ATOM 950 C C . GLY A 1 115 ? -8.365 12.099 0.265 1.00 96.25 115 GLY A C 1
ATOM 951 O O . GLY A 1 115 ? -7.710 13.070 0.652 1.00 96.25 115 GLY A O 1
ATOM 952 N N . ASN A 1 116 ? -8.732 11.111 1.073 1.00 97.19 116 ASN A N 1
ATOM 953 C CA . ASN A 1 116 ? -8.431 11.069 2.498 1.00 97.19 116 ASN A CA 1
ATOM 954 C C . ASN A 1 116 ? -7.081 10.377 2.748 1.00 97.19 116 ASN A C 1
ATOM 956 O O . ASN A 1 116 ? -6.993 9.149 2.816 1.00 97.19 116 ASN A O 1
ATOM 960 N N . GLU A 1 117 ? -6.027 11.177 2.905 1.00 97.12 117 GLU A N 1
ATOM 961 C CA . GLU A 1 117 ? -4.711 10.682 3.306 1.00 97.12 117 GLU A CA 1
ATOM 962 C C . GLU A 1 117 ? -4.669 10.404 4.816 1.00 97.12 117 GLU A C 1
ATOM 964 O O . GLU A 1 117 ? -4.870 11.299 5.643 1.00 97.12 117 GLU A O 1
ATOM 969 N N . GLU A 1 118 ? -4.373 9.162 5.183 1.00 95.44 118 GLU A N 1
ATOM 970 C CA . GLU A 1 118 ? -4.151 8.758 6.566 1.00 95.44 118 GLU A CA 1
ATOM 971 C C . GLU A 1 118 ? -2.653 8.738 6.887 1.00 95.44 118 GLU A C 1
ATOM 973 O O . GLU A 1 118 ? -1.856 8.198 6.115 1.00 95.44 118 GLU A O 1
ATOM 978 N N . PRO A 1 119 ? -2.231 9.292 8.036 1.00 91.94 119 PRO A N 1
ATOM 979 C CA . PRO A 1 119 ? -0.824 9.318 8.399 1.00 91.94 119 PRO A CA 1
ATOM 980 C C . PRO A 1 119 ? -0.285 7.900 8.579 1.00 91.94 119 PRO A C 1
ATOM 982 O O . PRO A 1 119 ? -0.955 7.020 9.121 1.00 91.94 119 PRO A O 1
ATOM 985 N N . ARG A 1 120 ? 0.974 7.692 8.192 1.00 84.88 120 ARG A N 1
ATOM 986 C CA . ARG A 1 120 ? 1.662 6.415 8.423 1.00 84.88 120 ARG A CA 1
ATOM 987 C C . ARG A 1 120 ? 1.725 6.052 9.911 1.00 84.88 120 ARG A C 1
ATOM 989 O O . ARG A 1 120 ? 1.958 6.908 10.771 1.00 84.88 120 ARG A O 1
ATOM 996 N N . ASP A 1 121 ? 1.650 4.757 10.197 1.00 83.00 121 ASP A N 1
ATOM 997 C CA . ASP A 1 121 ? 1.850 4.243 11.547 1.00 83.00 121 ASP A CA 1
ATOM 998 C C . ASP A 1 121 ? 3.306 4.429 11.989 1.00 83.00 121 ASP A C 1
ATOM 1000 O O . ASP A 1 121 ? 4.266 4.092 11.284 1.00 83.00 121 ASP A O 1
ATOM 1004 N N . TRP A 1 122 ? 3.481 4.975 13.190 1.00 83.06 122 TRP A N 1
ATOM 1005 C CA . TRP A 1 122 ? 4.785 5.127 13.822 1.00 83.06 122 TRP A CA 1
ATOM 1006 C C . TRP A 1 122 ? 4.903 4.147 14.981 1.00 83.06 122 TRP A C 1
ATOM 1008 O O . TRP A 1 122 ? 4.034 4.085 15.843 1.00 83.06 122 TRP A O 1
ATOM 1018 N N . MET A 1 123 ? 6.029 3.432 15.049 1.00 82.44 123 MET A N 1
ATOM 1019 C CA . MET A 1 123 ? 6.322 2.534 16.175 1.00 82.44 123 MET A CA 1
ATOM 1020 C C . MET A 1 123 ? 6.415 3.268 17.522 1.00 82.44 123 MET A C 1
ATOM 1022 O O . MET A 1 123 ? 6.260 2.646 18.567 1.00 82.44 123 MET A O 1
ATOM 1026 N N . PHE A 1 124 ? 6.708 4.573 17.501 1.00 86.31 124 PHE A N 1
ATOM 1027 C CA . PHE A 1 124 ? 6.930 5.392 18.688 1.00 86.31 124 PHE A CA 1
ATOM 1028 C C . PHE A 1 124 ? 6.276 6.761 18.538 1.00 86.31 124 PHE A C 1
ATOM 1030 O O . PHE A 1 124 ? 6.197 7.311 17.438 1.00 86.31 124 PHE A O 1
ATOM 1037 N N . SER A 1 125 ? 5.901 7.370 19.659 1.00 85.00 125 SER A N 1
ATOM 1038 C CA . SER A 1 125 ? 5.355 8.729 19.710 1.00 85.00 125 SER A CA 1
ATOM 1039 C C . SER A 1 125 ? 6.412 9.820 19.472 1.00 85.00 125 SER A C 1
ATOM 1041 O O . SER A 1 125 ? 6.093 11.009 19.374 1.00 85.00 125 SER A O 1
ATOM 1043 N N . THR A 1 126 ? 7.689 9.434 19.372 1.00 82.00 126 THR A N 1
ATOM 1044 C CA . THR A 1 126 ? 8.832 10.333 19.211 1.00 82.00 126 THR A CA 1
ATOM 1045 C C . THR A 1 126 ? 8.844 11.018 17.842 1.00 82.00 126 THR A C 1
ATOM 1047 O O . THR A 1 126 ? 9.433 10.542 16.877 1.00 82.00 126 THR A O 1
ATOM 1050 N N . LYS A 1 127 ? 8.263 12.217 17.779 1.00 80.12 127 LYS A N 1
ATOM 1051 C CA . LYS A 1 127 ? 8.278 13.083 16.589 1.00 80.12 127 LYS A CA 1
ATOM 1052 C C . LYS A 1 127 ? 9.489 14.030 16.583 1.00 80.12 127 LYS A C 1
ATOM 1054 O O . LYS A 1 127 ? 10.028 14.375 17.638 1.00 80.12 127 LYS A O 1
ATOM 1059 N N . GLY A 1 128 ? 9.895 14.476 15.393 1.00 80.75 128 GLY A N 1
ATOM 1060 C CA . GLY A 1 128 ? 10.915 15.513 15.190 1.00 80.75 128 GLY A CA 1
ATOM 1061 C C . GLY A 1 128 ? 12.318 15.005 14.838 1.00 80.75 128 GLY A C 1
ATOM 1062 O O . GLY A 1 128 ? 12.589 13.807 14.797 1.00 80.75 128 GLY A O 1
ATOM 1063 N N . TYR A 1 129 ? 13.220 15.949 14.560 1.00 85.00 129 TYR A N 1
ATOM 1064 C CA . TYR A 1 129 ? 14.591 15.657 14.145 1.00 85.00 129 TYR A CA 1
ATOM 1065 C C . TYR A 1 129 ? 15.497 15.303 15.332 1.00 85.00 129 TYR A C 1
ATOM 1067 O O . TYR A 1 129 ? 15.504 15.981 16.364 1.00 85.00 129 TYR A O 1
ATOM 1075 N N . TYR A 1 130 ? 16.332 14.279 15.154 1.00 87.00 130 TYR A N 1
ATOM 1076 C CA . TYR A 1 130 ? 17.343 13.864 16.122 1.00 87.00 130 TYR A CA 1
ATOM 1077 C C . TYR A 1 130 ? 18.731 13.939 15.493 1.00 87.00 130 TYR A C 1
ATOM 1079 O O . TYR A 1 130 ? 19.004 13.297 14.488 1.00 87.00 130 TYR A O 1
ATOM 1087 N N . SER A 1 131 ? 19.645 14.665 16.140 1.00 91.19 131 SER A N 1
ATOM 1088 C CA . SER A 1 131 ? 21.042 14.799 15.686 1.00 91.19 131 SER A CA 1
ATOM 1089 C C . SER A 1 131 ? 21.869 13.512 15.789 1.00 91.19 131 SER A C 1
ATOM 1091 O O . SER A 1 131 ? 23.001 13.480 15.320 1.00 91.19 131 SER A O 1
ATOM 1093 N N . SER A 1 132 ? 21.346 12.462 16.429 1.00 92.69 132 SER A N 1
ATOM 1094 C CA . SER A 1 132 ? 21.960 11.135 16.423 1.00 92.69 132 SER A CA 1
ATOM 1095 C C . SER A 1 132 ? 20.932 10.038 16.686 1.00 92.69 132 SER A C 1
ATOM 1097 O O . SER A 1 132 ? 19.956 10.248 17.416 1.00 92.69 132 SER A O 1
ATOM 1099 N N . PHE A 1 133 ? 21.202 8.840 16.157 1.00 89.25 133 PHE A N 1
ATOM 1100 C CA . PHE A 1 133 ? 20.397 7.642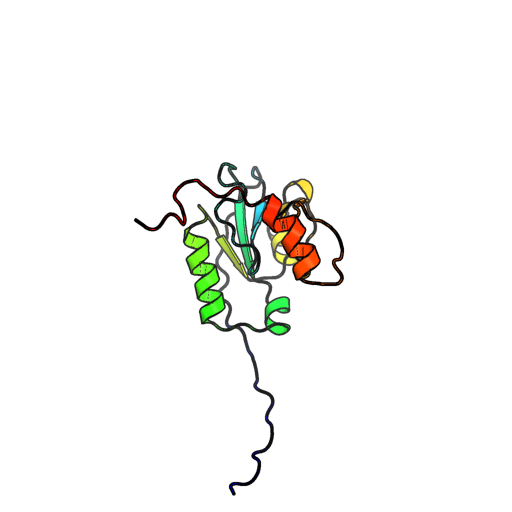 16.411 1.00 89.25 133 PHE A CA 1
ATOM 1101 C C . PHE A 1 133 ? 20.226 7.373 17.913 1.00 89.25 133 PHE A C 1
ATOM 1103 O O . PHE A 1 133 ? 19.112 7.159 18.373 1.00 89.25 133 PHE A O 1
ATOM 1110 N N . PHE A 1 134 ? 21.294 7.472 18.715 1.00 91.25 134 PHE A N 1
ATOM 1111 C CA . PHE A 1 134 ? 21.212 7.221 20.159 1.00 91.25 134 PHE A CA 1
ATOM 1112 C C . PHE A 1 134 ? 20.288 8.197 20.896 1.00 91.25 134 PHE A C 1
ATOM 1114 O O . PHE A 1 134 ? 19.618 7.797 21.847 1.00 91.25 134 PHE A O 1
ATOM 1121 N N . LYS A 1 135 ? 20.212 9.467 20.476 1.00 89.12 135 LYS A N 1
ATOM 1122 C CA . LYS A 1 135 ? 19.279 10.436 21.077 1.00 89.12 135 LYS A CA 1
ATOM 1123 C C . LYS A 1 135 ? 17.825 10.073 20.783 1.00 89.12 135 LYS A C 1
ATOM 1125 O O . LYS A 1 135 ? 17.002 10.165 21.691 1.00 89.12 135 LYS A O 1
ATOM 1130 N N . PHE A 1 136 ? 17.533 9.655 19.551 1.00 90.62 136 PHE A N 1
ATOM 1131 C CA . PHE A 1 136 ? 16.226 9.108 19.180 1.00 90.62 136 PHE A CA 1
ATOM 1132 C C . PHE A 1 136 ? 15.921 7.844 19.993 1.00 90.62 136 PHE A C 1
ATOM 1134 O O . PHE A 1 136 ? 14.940 7.803 20.737 1.00 90.62 136 PHE A O 1
ATOM 1141 N N . TRP A 1 137 ? 16.815 6.852 19.931 1.00 90.44 137 TRP A N 1
ATOM 1142 C CA . TRP A 1 137 ? 16.632 5.539 20.544 1.00 90.44 137 TRP A CA 1
ATOM 1143 C C . TRP A 1 137 ? 16.445 5.620 22.059 1.00 90.44 137 TRP A C 1
ATOM 1145 O O . TRP A 1 137 ? 15.579 4.954 22.614 1.00 90.44 137 TRP A O 1
ATOM 1155 N N . ASN A 1 138 ? 17.189 6.490 22.748 1.00 88.50 138 ASN A N 1
ATOM 1156 C CA . ASN A 1 138 ? 17.047 6.676 24.192 1.00 88.50 138 ASN A CA 1
ATOM 1157 C C . ASN A 1 138 ? 15.677 7.222 24.619 1.00 88.50 138 ASN A C 1
ATOM 1159 O O . ASN A 1 138 ? 15.303 7.033 25.779 1.00 88.50 138 ASN A O 1
ATOM 1163 N N . LYS A 1 139 ? 14.947 7.898 23.724 1.00 87.69 139 LYS A N 1
ATOM 1164 C CA . LYS A 1 139 ? 13.553 8.288 23.960 1.00 87.69 139 LYS A CA 1
ATOM 1165 C C . LYS A 1 139 ? 12.596 7.166 23.568 1.00 87.69 139 LYS A C 1
ATOM 1167 O O . LYS A 1 139 ? 11.806 6.759 24.410 1.00 87.69 139 LYS A O 1
ATOM 1172 N N . ALA A 1 140 ? 12.734 6.631 22.354 1.00 89.81 140 ALA A N 1
ATOM 1173 C CA . ALA A 1 140 ? 11.878 5.570 21.819 1.00 89.81 140 ALA A CA 1
ATOM 1174 C C . ALA A 1 140 ? 11.845 4.326 22.724 1.00 89.81 140 ALA A C 1
ATOM 1176 O O . ALA A 1 140 ? 10.781 3.829 23.077 1.00 89.81 140 ALA A O 1
ATOM 1177 N N . LYS A 1 141 ? 13.009 3.881 23.216 1.00 88.69 141 LYS A N 1
ATOM 1178 C CA . LYS A 1 141 ? 13.114 2.692 24.073 1.00 88.69 141 LYS A CA 1
ATOM 1179 C C . LYS A 1 141 ? 12.347 2.795 25.396 1.00 88.69 141 LYS A C 1
ATOM 1181 O O . LYS A 1 141 ? 12.132 1.777 26.032 1.00 88.69 141 LYS A O 1
ATOM 1186 N N . LYS A 1 142 ? 11.965 4.000 25.839 1.00 87.62 142 LYS A N 1
ATOM 1187 C CA . LYS A 1 142 ? 11.147 4.181 27.052 1.00 87.62 142 LYS A CA 1
ATOM 1188 C C . LYS A 1 142 ? 9.686 3.790 26.830 1.00 87.62 142 LYS A C 1
ATOM 1190 O O . LYS A 1 142 ? 8.989 3.507 27.796 1.00 87.62 142 LYS A O 1
ATOM 1195 N N . GLU A 1 143 ? 9.232 3.807 25.580 1.00 87.62 143 GLU A N 1
ATOM 1196 C CA . GLU A 1 143 ? 7.884 3.393 25.182 1.00 87.62 143 GLU A CA 1
ATOM 1197 C C . GLU A 1 143 ? 7.799 1.880 24.954 1.00 87.62 143 GLU A C 1
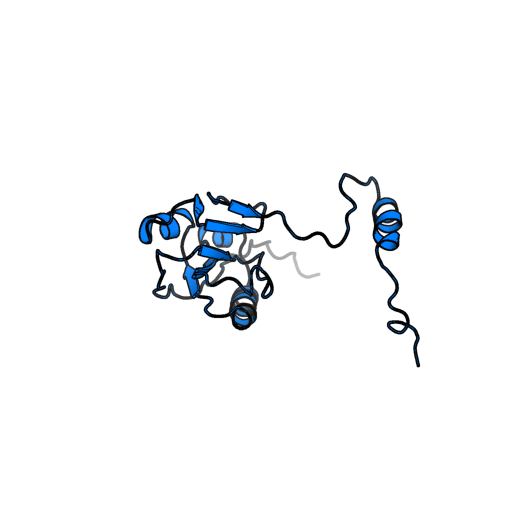ATOM 1199 O O . GLU A 1 143 ? 6.717 1.304 25.057 1.00 87.62 143 GLU A O 1
ATOM 1204 N N . LEU A 1 144 ? 8.944 1.224 24.715 1.00 83.06 144 LEU A N 1
ATOM 1205 C CA . LEU A 1 144 ? 9.050 -0.231 24.730 1.00 83.06 144 LEU A CA 1
ATOM 1206 C C . LEU A 1 144 ? 8.809 -0.720 26.160 1.00 83.06 144 LEU A C 1
ATOM 1208 O O . LEU A 1 144 ? 9.724 -0.813 26.978 1.00 83.06 144 LEU A O 1
ATOM 1212 N N . LYS A 1 145 ? 7.555 -1.035 26.478 1.00 69.31 145 LYS A N 1
ATOM 1213 C CA . LYS A 1 145 ? 7.249 -1.839 27.656 1.00 69.31 145 LYS A CA 1
ATOM 1214 C C . LYS A 1 145 ? 7.836 -3.217 27.395 1.00 69.31 145 LYS A C 1
ATOM 1216 O O . LYS A 1 145 ? 7.397 -3.897 26.474 1.00 69.31 145 LYS A O 1
ATOM 1221 N N . HIS A 1 146 ? 8.834 -3.614 28.179 1.00 63.44 146 HIS A N 1
ATOM 1222 C CA . HIS A 1 146 ? 9.261 -5.005 28.212 1.00 63.44 146 HIS A CA 1
ATOM 1223 C C . HIS A 1 146 ? 8.029 -5.849 28.559 1.00 63.44 146 HIS A C 1
ATOM 1225 O O . HIS A 1 146 ? 7.471 -5.660 29.645 1.00 63.44 146 HIS A O 1
ATOM 1231 N N . PRO A 1 147 ? 7.559 -6.741 27.673 1.00 56.38 147 PRO A N 1
ATOM 1232 C CA . PRO A 1 147 ? 6.638 -7.768 28.110 1.00 56.38 147 PRO A CA 1
ATOM 1233 C C . PRO A 1 147 ? 7.428 -8.623 29.100 1.00 56.38 147 PRO A C 1
ATOM 1235 O O . PRO A 1 147 ? 8.506 -9.113 28.755 1.00 56.38 147 PRO A O 1
ATOM 1238 N N . ALA A 1 148 ? 6.935 -8.763 30.331 1.00 53.53 148 ALA A N 1
ATOM 1239 C CA . ALA A 1 148 ? 7.463 -9.784 31.227 1.00 53.53 148 ALA A CA 1
ATOM 1240 C C . ALA A 1 148 ? 7.402 -11.130 30.480 1.00 53.53 148 ALA A C 1
ATOM 1242 O O . ALA A 1 148 ? 6.339 -11.482 29.964 1.00 53.53 148 ALA A O 1
ATOM 1243 N N . GLY A 1 149 ? 8.532 -11.827 30.348 1.00 58.03 149 GLY A N 1
ATOM 1244 C CA . GLY A 1 149 ? 8.603 -13.142 29.710 1.00 58.03 149 GLY A CA 1
ATOM 1245 C C . GLY A 1 149 ? 9.057 -13.217 28.246 1.00 58.03 149 GLY A C 1
ATOM 1246 O O . GLY A 1 149 ? 9.263 -14.329 27.777 1.00 58.03 149 GLY A O 1
ATOM 1247 N N . LEU A 1 150 ? 9.243 -12.119 27.492 1.00 53.06 150 LEU A N 1
ATOM 1248 C CA . LEU A 1 150 ? 9.610 -12.242 26.057 1.00 53.06 150 LEU A CA 1
ATOM 1249 C C . LEU A 1 150 ? 11.120 -12.439 25.804 1.00 53.06 150 LEU A C 1
ATOM 1251 O O . LEU A 1 150 ? 11.514 -12.910 24.740 1.00 53.06 150 LEU A O 1
ATOM 1255 N N . PHE A 1 151 ? 11.960 -12.072 26.775 1.00 53.84 151 PHE A N 1
ATOM 1256 C CA . PHE A 1 151 ? 13.423 -12.231 26.726 1.00 53.84 151 PHE A CA 1
ATOM 1257 C C . PHE A 1 151 ? 13.974 -12.963 27.953 1.00 53.84 151 PHE A C 1
ATOM 1259 O O . PHE A 1 151 ? 15.189 -13.042 28.147 1.00 53.84 151 PHE A O 1
ATOM 1266 N N . ASP A 1 152 ? 13.078 -13.506 28.771 1.00 53.00 152 ASP A N 1
ATOM 1267 C CA . ASP A 1 152 ? 13.417 -14.227 29.985 1.00 53.00 152 ASP A CA 1
ATOM 1268 C C . ASP A 1 152 ? 13.674 -15.664 29.541 1.00 53.00 152 ASP A C 1
ATOM 1270 O O . ASP A 1 152 ? 12.785 -16.505 29.582 1.00 53.00 152 ASP A O 1
ATOM 1274 N N . GLY A 1 153 ? 14.860 -15.901 28.977 1.00 56.56 153 GLY A N 1
ATOM 1275 C CA . GLY A 1 153 ? 15.267 -17.216 28.501 1.00 56.56 153 GLY A CA 1
ATOM 1276 C C . GLY A 1 153 ? 15.108 -18.269 29.595 1.00 56.56 153 GLY A C 1
ATOM 1277 O O . GLY A 1 153 ? 15.954 -18.372 30.483 1.00 56.56 153 GLY A O 1
ATOM 1278 N N . THR A 1 154 ? 14.032 -19.045 29.500 1.00 42.97 154 THR A N 1
ATOM 1279 C CA . THR A 1 154 ? 13.920 -20.400 30.042 1.00 42.97 154 THR A CA 1
ATOM 1280 C C . THR A 1 154 ? 13.930 -21.372 28.884 1.00 42.97 154 THR A C 1
ATOM 1282 O O . THR A 1 154 ? 13.100 -21.163 27.969 1.00 42.97 154 THR A O 1
#

Sequence (154 aa):
PKTLKDLVLPELKTLLPDSKEIEIDSDKPTLIYNFYNMDPKWKEDEDANRILLLEPSIFQKYPVSENSIRFVIDLGENIPNLQTYVGEFDELKNQFSLPDSDIYFKEHPLNNYSGNEEPRDWMFSTKGYYSSFFKFWNKAKKELKHPAGLFDGT

Foldseek 3Di:
DDDDDDDDDDDFAADADPFDDDDADQVFFEEEAELVRLDQPVPLVGPHHAEYEAARVCCNVVPDYNVSNVVSVVSNVSHPNYDYGYHDQVCVCVVVVPDQARYEYEDDPPDPHGHHYDYDDDLAPDDDDDPDPCVSCVRRVVVPDPDVPPPPDD